Protein AF-A0A7X7MJH9-F1 (afdb_monomer_lite)

Secondary structure (DSSP, 8-state):
-----EEEEEESS-HHHHHHHHHHHHTT--EEEEEE-S-SS-GGGTTTTSS-EEEE-SS---HHHHHHHHHHHHHHT-

Foldseek 3Di:
DDQQDEDEAEDAQPLVCVLVVLVVVVVVVHAYEYEDQPHVVTNCVSCPPPRHHYHYDPHRPDPVVSVVVRVVVSVVVD

Structure (mmCIF, N/CA/C/O backbone):
data_AF-A0A7X7MJH9-F1
#
_entry.id   AF-A0A7X7MJH9-F1
#
loop_
_atom_site.group_PDB
_atom_site.id
_atom_site.type_symbol
_atom_site.label_atom_id
_atom_site.label_alt_id
_atom_site.label_comp_id
_atom_site.label_asym_id
_atom_site.label_entity_id
_atom_site.label_seq_id
_atom_site.pdbx_PDB_ins_code
_atom_site.Cartn_x
_atom_site.Cartn_y
_atom_site.Cartn_z
_atom_site.occupancy
_atom_site.B_iso_or_equiv
_atom_site.auth_seq_id
_atom_site.auth_comp_id
_atom_site.auth_asym_id
_atom_site.auth_atom_id
_atom_site.pdbx_PDB_model_num
ATOM 1 N N . MET A 1 1 ? -19.642 9.245 18.024 1.00 50.84 1 MET A N 1
ATOM 2 C CA . MET A 1 1 ? -19.161 8.558 16.809 1.00 50.84 1 MET A CA 1
ATOM 3 C C . MET A 1 1 ? -17.843 7.908 17.175 1.00 50.84 1 MET A C 1
ATOM 5 O O . MET A 1 1 ? -17.000 8.599 17.730 1.00 50.84 1 MET A O 1
ATOM 9 N N . SER A 1 2 ? -17.709 6.596 16.986 1.00 60.31 2 SER A N 1
ATOM 10 C CA . SER A 1 2 ? -16.401 5.938 17.089 1.00 60.31 2 SER A CA 1
ATOM 11 C C . SER A 1 2 ? -15.575 6.393 15.888 1.00 60.31 2 SER A C 1
ATOM 13 O O . SER A 1 2 ? -16.075 6.285 14.772 1.00 60.31 2 SER A O 1
ATOM 15 N N . ALA A 1 3 ? -14.379 6.945 16.096 1.00 70.12 3 ALA A N 1
ATOM 16 C CA . ALA A 1 3 ? -13.478 7.247 14.986 1.00 70.12 3 ALA A CA 1
ATOM 17 C C . ALA A 1 3 ? -13.027 5.921 14.356 1.00 70.12 3 ALA A C 1
ATOM 19 O O . ALA A 1 3 ? -12.715 4.976 15.083 1.00 70.12 3 ALA A O 1
ATOM 20 N N . THR A 1 4 ? -13.032 5.838 13.028 1.00 85.31 4 THR A N 1
ATOM 21 C CA . THR A 1 4 ? -12.488 4.676 12.319 1.00 85.31 4 THR A CA 1
ATOM 22 C C . THR A 1 4 ? -11.011 4.938 12.073 1.00 85.31 4 THR A C 1
ATOM 24 O O . THR A 1 4 ? -10.654 5.857 11.339 1.00 85.31 4 THR A O 1
ATOM 27 N N . GLU A 1 5 ? -10.146 4.161 12.713 1.00 92.62 5 GLU A N 1
ATOM 28 C CA . GLU A 1 5 ? -8.698 4.275 12.554 1.00 92.62 5 GLU A CA 1
ATOM 29 C C . GLU A 1 5 ? -8.215 3.425 11.372 1.00 92.62 5 GLU A C 1
ATOM 31 O O . GLU A 1 5 ? -8.629 2.274 11.191 1.00 92.62 5 GLU A O 1
ATOM 36 N N . TRP A 1 6 ? -7.325 4.009 10.570 1.00 96.50 6 TRP A N 1
ATOM 37 C CA . TRP A 1 6 ? -6.801 3.419 9.342 1.00 96.50 6 TRP A CA 1
ATOM 38 C C . TRP A 1 6 ? -5.282 3.316 9.381 1.00 96.50 6 TRP A C 1
ATOM 40 O O . TRP A 1 6 ? -4.594 4.240 9.814 1.00 96.50 6 TRP A O 1
ATOM 50 N N . ILE A 1 7 ? -4.757 2.222 8.836 1.00 97.44 7 ILE A N 1
ATOM 51 C CA . ILE A 1 7 ? -3.343 2.072 8.510 1.00 97.44 7 ILE A CA 1
ATOM 52 C C . ILE A 1 7 ? -3.183 2.190 6.997 1.00 97.44 7 ILE A C 1
ATOM 54 O O . ILE A 1 7 ? -3.779 1.436 6.226 1.00 97.44 7 ILE A O 1
ATOM 58 N N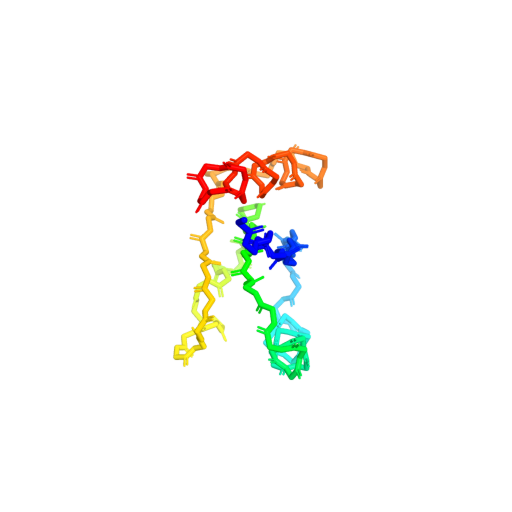 . ILE A 1 8 ? -2.350 3.141 6.583 1.00 97.88 8 ILE A N 1
ATOM 59 C CA . ILE A 1 8 ? -2.000 3.377 5.184 1.00 97.88 8 ILE A CA 1
ATOM 60 C C . ILE A 1 8 ? -0.633 2.753 4.928 1.00 97.88 8 ILE A C 1
ATOM 62 O O . ILE A 1 8 ? 0.344 3.092 5.595 1.00 97.88 8 ILE A O 1
ATOM 66 N N . ILE A 1 9 ? -0.563 1.858 3.948 1.00 97.56 9 ILE A N 1
ATOM 67 C CA . ILE A 1 9 ? 0.671 1.184 3.549 1.00 97.56 9 ILE A CA 1
ATOM 68 C C . ILE A 1 9 ? 0.936 1.530 2.079 1.00 97.56 9 ILE A C 1
ATOM 70 O O . ILE A 1 9 ? 0.375 0.884 1.188 1.00 97.56 9 ILE A O 1
ATOM 74 N N . PRO A 1 10 ? 1.747 2.563 1.791 1.00 97.50 10 PRO A N 1
ATOM 75 C CA . PRO A 1 10 ? 2.244 2.771 0.439 1.00 97.50 10 PRO A CA 1
ATOM 76 C C . PRO A 1 10 ? 3.209 1.634 0.087 1.00 97.50 10 PRO A C 1
ATOM 78 O O . PRO A 1 10 ? 3.978 1.198 0.945 1.00 97.50 10 PRO A O 1
ATOM 81 N N . CYS A 1 11 ? 3.171 1.154 -1.154 1.00 97.25 11 CYS A N 1
ATOM 82 C CA . CYS A 1 11 ? 4.117 0.152 -1.624 1.00 97.25 11 CYS A CA 1
ATOM 8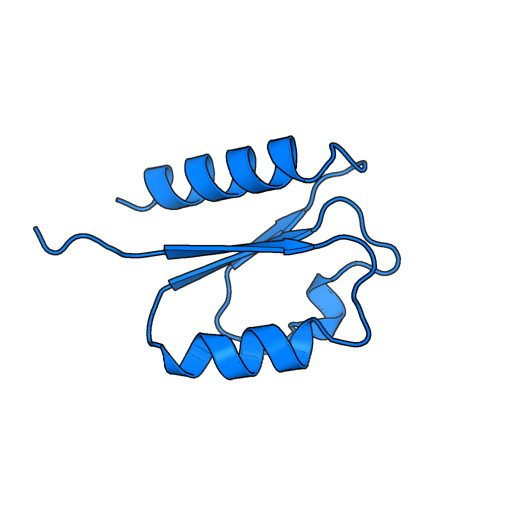3 C C . CYS A 1 11 ? 4.583 0.397 -3.062 1.00 97.25 11 CYS A C 1
ATOM 85 O O . CYS A 1 11 ? 3.812 0.812 -3.927 1.00 97.25 11 CYS A O 1
ATOM 87 N N . TYR A 1 12 ? 5.860 0.119 -3.311 1.00 97.75 12 TYR A N 1
ATOM 88 C CA . TYR A 1 12 ? 6.481 0.126 -4.631 1.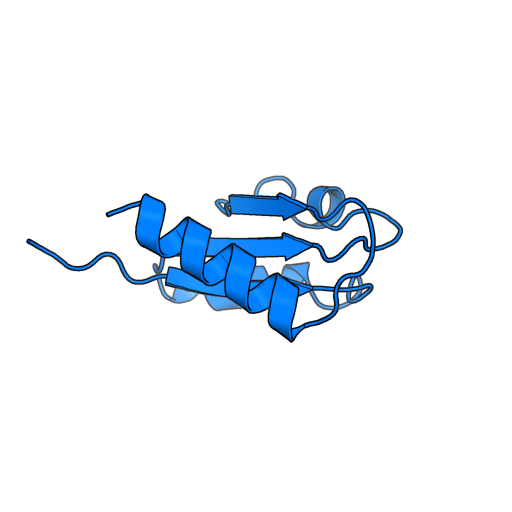00 97.75 12 TYR A CA 1
ATOM 89 C C . TYR A 1 12 ? 7.573 -0.945 -4.702 1.00 97.75 12 TYR A C 1
ATOM 91 O O . TYR A 1 12 ? 8.649 -0.802 -4.130 1.00 97.75 12 TYR A O 1
ATOM 99 N N . ASN A 1 13 ? 7.310 -2.021 -5.445 1.00 96.50 13 ASN A N 1
ATOM 100 C CA . ASN A 1 13 ? 8.253 -3.125 -5.667 1.00 96.50 13 ASN A CA 1
ATOM 101 C C . ASN A 1 13 ? 8.793 -3.805 -4.382 1.00 96.50 13 ASN A C 1
ATOM 103 O O . ASN A 1 13 ? 9.924 -4.291 -4.359 1.00 96.50 13 ASN A O 1
ATOM 107 N N . GLU A 1 14 ? 7.983 -3.908 -3.320 1.00 93.00 14 GLU A N 1
ATOM 108 C CA . GLU A 1 14 ? 8.349 -4.625 -2.080 1.00 93.00 14 GLU A CA 1
ATOM 109 C C . GLU A 1 14 ? 7.727 -6.030 -1.985 1.00 93.00 14 GLU A C 1
ATOM 111 O O . GLU A 1 14 ? 7.309 -6.487 -0.916 1.00 93.00 14 GLU A O 1
ATOM 116 N N . GLN A 1 15 ? 7.652 -6.752 -3.105 1.00 91.00 15 GLN A N 1
ATOM 117 C CA . GLN A 1 15 ? 6.914 -8.016 -3.202 1.00 91.00 15 GLN A CA 1
ATOM 118 C C . GLN A 1 15 ? 7.349 -9.065 -2.166 1.00 91.00 15 GLN A C 1
ATOM 120 O O . GLN A 1 15 ? 6.518 -9.822 -1.664 1.00 91.00 15 GLN A O 1
ATOM 125 N N . ALA A 1 16 ? 8.640 -9.089 -1.826 1.00 92.75 16 ALA A N 1
ATOM 126 C CA . ALA A 1 16 ? 9.220 -10.053 -0.895 1.00 92.75 16 ALA A CA 1
ATOM 127 C C . ALA A 1 16 ? 8.700 -9.916 0.546 1.00 92.75 16 ALA A C 1
ATOM 129 O O . ALA A 1 16 ? 8.701 -10.897 1.285 1.00 92.75 16 ALA A O 1
ATOM 130 N N . VAL A 1 17 ? 8.266 -8.719 0.950 1.00 95.12 17 VAL A N 1
ATOM 131 C CA . VAL A 1 17 ? 7.898 -8.422 2.345 1.00 95.12 17 VAL A CA 1
ATOM 132 C C . VAL A 1 17 ? 6.444 -8.003 2.502 1.00 95.12 17 VAL A C 1
ATOM 134 O O . VAL A 1 17 ? 5.884 -8.156 3.584 1.00 95.12 17 VAL A O 1
ATOM 137 N N . LEU A 1 18 ? 5.804 -7.523 1.431 1.00 95.81 18 LEU A N 1
ATOM 138 C CA . LEU A 1 18 ? 4.486 -6.900 1.500 1.00 95.81 18 LEU A CA 1
ATOM 139 C C . LEU A 1 18 ? 3.441 -7.790 2.189 1.00 95.81 18 LEU A C 1
ATOM 141 O O . LEU A 1 18 ? 2.766 -7.340 3.112 1.00 95.81 18 LEU A O 1
ATOM 145 N N . ARG A 1 19 ? 3.323 -9.062 1.788 1.00 96.25 19 ARG A N 1
ATOM 146 C CA . ARG A 1 19 ? 2.312 -9.966 2.361 1.00 96.25 19 ARG A CA 1
ATOM 147 C C . ARG A 1 19 ? 2.546 -10.237 3.850 1.00 96.25 19 ARG A C 1
ATOM 149 O O . ARG A 1 19 ? 1.577 -10.265 4.606 1.00 96.25 19 ARG A O 1
ATOM 156 N N . ASP A 1 20 ? 3.795 -10.433 4.270 1.00 96.81 20 ASP A N 1
ATOM 157 C CA . ASP A 1 20 ? 4.137 -10.671 5.680 1.00 96.81 20 ASP A CA 1
ATOM 158 C C . ASP A 1 20 ? 3.864 -9.419 6.523 1.00 96.81 20 ASP A C 1
ATOM 160 O O . ASP A 1 20 ? 3.175 -9.500 7.539 1.00 96.81 20 ASP A O 1
ATOM 164 N N . THR A 1 21 ? 4.284 -8.243 6.045 1.00 96.00 21 THR A N 1
ATOM 165 C CA . THR A 1 21 ? 3.984 -6.956 6.687 1.00 96.00 21 THR A CA 1
ATOM 166 C C . THR A 1 21 ? 2.481 -6.771 6.873 1.00 96.00 21 THR A C 1
ATOM 168 O O . THR A 1 21 ? 2.029 -6.548 7.994 1.00 96.00 21 THR A O 1
ATOM 171 N N . VAL A 1 22 ? 1.685 -6.936 5.812 1.00 96.69 22 VAL A N 1
ATOM 172 C CA . VAL A 1 22 ? 0.223 -6.798 5.897 1.00 96.69 22 VAL A CA 1
ATOM 173 C C . VAL A 1 22 ? -0.378 -7.818 6.860 1.00 96.69 22 VAL A C 1
ATOM 175 O O . VAL A 1 22 ? -1.206 -7.458 7.691 1.00 96.69 22 VAL A O 1
ATOM 178 N N . SER A 1 23 ? 0.072 -9.074 6.811 1.00 96.12 23 SER A N 1
ATOM 179 C CA . SER A 1 23 ? -0.424 -10.130 7.703 1.00 96.12 23 SER A CA 1
ATOM 180 C C . SER A 1 23 ? -0.155 -9.815 9.174 1.00 96.12 23 SER A C 1
ATOM 182 O O . SER A 1 23 ? -1.010 -10.049 10.022 1.00 96.12 23 SER A O 1
ATOM 184 N N . ARG A 1 24 ? 1.007 -9.236 9.495 1.00 96.12 24 ARG A N 1
ATOM 185 C CA . ARG A 1 24 ? 1.328 -8.802 10.860 1.00 96.12 24 ARG A CA 1
ATOM 186 C C . ARG A 1 24 ? 0.462 -7.628 11.293 1.00 96.12 24 ARG A C 1
ATOM 188 O O . ARG A 1 24 ? -0.066 -7.656 12.400 1.00 96.12 24 ARG A O 1
ATOM 195 N N . VAL A 1 25 ? 0.289 -6.644 10.415 1.00 95.62 25 VAL A N 1
ATOM 196 C CA . VAL A 1 25 ? -0.504 -5.439 10.682 1.00 95.62 25 VAL A CA 1
ATOM 197 C C . VAL A 1 25 ? -1.987 -5.766 10.885 1.00 95.62 25 VAL A C 1
ATOM 199 O O . VAL A 1 25 ? -2.629 -5.140 11.723 1.00 95.62 25 VAL A O 1
ATOM 202 N N . LEU A 1 26 ? -2.524 -6.790 10.217 1.00 95.62 26 LEU A N 1
ATOM 203 C CA . LEU A 1 26 ? -3.905 -7.244 10.418 1.00 95.62 26 LEU A CA 1
ATOM 204 C C . LEU A 1 26 ? -4.225 -7.623 11.876 1.00 95.62 26 LEU A C 1
ATOM 206 O O . LEU A 1 26 ? -5.368 -7.469 12.300 1.00 95.62 26 LEU A O 1
ATOM 210 N N . HIS A 1 27 ? -3.239 -8.041 12.679 1.00 94.81 27 HIS A N 1
ATOM 211 C CA . HIS A 1 27 ? -3.454 -8.342 14.103 1.00 94.81 27 HIS A CA 1
ATOM 212 C C . HIS A 1 27 ? -3.798 -7.109 14.953 1.00 94.81 27 HIS A C 1
ATOM 214 O O . HIS A 1 27 ? -4.238 -7.264 16.088 1.00 94.81 27 HIS A O 1
ATOM 220 N N . THR A 1 28 ? -3.616 -5.893 14.427 1.00 94.00 28 THR A N 1
ATOM 221 C CA . THR A 1 28 ? -4.045 -4.657 15.103 1.00 94.00 28 THR A CA 1
ATOM 222 C C . THR A 1 28 ? -5.567 -4.511 15.149 1.00 94.00 28 THR A C 1
ATOM 224 O O . THR A 1 28 ? -6.075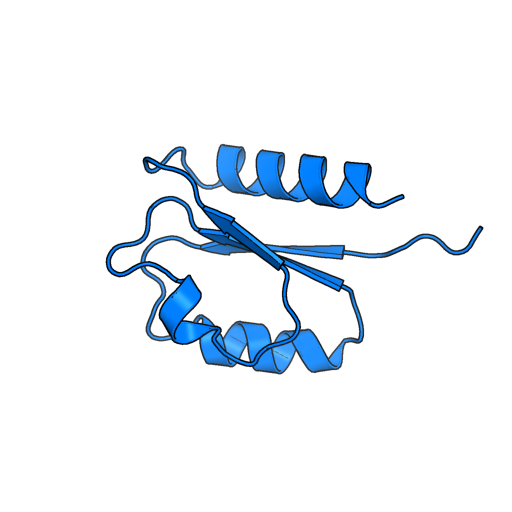 -3.747 15.963 1.00 94.00 28 THR A O 1
ATOM 227 N N . GLY A 1 29 ? -6.302 -5.223 14.283 1.00 93.44 29 GLY A N 1
ATOM 228 C CA . GLY A 1 29 ? -7.751 -5.070 14.131 1.00 93.44 29 GLY A CA 1
ATOM 229 C C . GLY A 1 29 ? -8.177 -3.765 13.445 1.00 93.44 29 GLY A C 1
ATOM 230 O O . GLY A 1 29 ? -9.375 -3.509 13.328 1.00 93.44 29 GLY A O 1
ATOM 231 N N . LEU A 1 30 ? -7.220 -2.952 12.988 1.00 94.56 30 LEU A N 1
ATOM 232 C CA . LEU A 1 30 ? -7.474 -1.698 12.284 1.00 94.56 30 LEU A CA 1
ATOM 233 C C . LEU A 1 30 ? -7.764 -1.932 10.799 1.00 94.56 30 LEU A C 1
ATOM 235 O O . LEU A 1 30 ? -7.351 -2.935 10.214 1.00 94.56 30 LEU A O 1
ATOM 239 N N . GLN A 1 31 ? -8.465 -0.982 10.180 1.00 95.94 31 GLN A N 1
ATOM 240 C CA . GLN A 1 31 ? -8.723 -1.010 8.742 1.00 95.94 31 GLN A CA 1
ATOM 241 C C . GLN A 1 31 ? -7.431 -0.700 7.976 1.00 95.94 31 GLN A C 1
ATOM 243 O O . GLN A 1 31 ? -6.653 0.164 8.384 1.00 95.94 31 GLN A O 1
ATOM 248 N N . ILE A 1 32 ? -7.187 -1.388 6.859 1.00 97.56 32 ILE A N 1
ATOM 249 C CA . ILE A 1 32 ? -5.943 -1.249 6.091 1.00 97.56 32 ILE A CA 1
ATOM 250 C C . ILE A 1 32 ? -6.258 -0.835 4.658 1.00 97.56 32 ILE A C 1
ATOM 252 O O . ILE A 1 32 ? -7.053 -1.486 3.974 1.00 97.56 32 ILE A O 1
ATOM 256 N N . VAL A 1 33 ? -5.564 0.201 4.188 1.00 97.94 33 VAL A N 1
ATOM 257 C CA . VAL A 1 33 ? -5.488 0.557 2.771 1.00 97.94 33 VAL A CA 1
ATOM 258 C C . VAL A 1 33 ? -4.047 0.464 2.281 1.00 97.94 33 VAL A C 1
ATOM 260 O O . VAL A 1 33 ? -3.122 1.040 2.853 1.00 97.94 33 VAL A O 1
ATOM 263 N N . ILE A 1 34 ? -3.866 -0.280 1.199 1.00 98.25 34 ILE A N 1
ATOM 264 C CA . ILE A 1 34 ? -2.614 -0.420 0.468 1.00 98.25 34 ILE A CA 1
ATOM 265 C C . ILE A 1 34 ? -2.675 0.522 -0.724 1.00 98.25 34 ILE A C 1
ATOM 267 O O . ILE A 1 34 ? -3.651 0.495 -1.477 1.00 98.25 34 ILE A O 1
ATOM 271 N N . VAL A 1 35 ? -1.630 1.319 -0.921 1.00 98.50 35 VAL A N 1
ATOM 272 C CA . VAL A 1 35 ? -1.490 2.155 -2.116 1.00 98.50 35 VAL A CA 1
ATOM 273 C C . VAL A 1 35 ? -0.302 1.652 -2.923 1.00 98.50 35 VAL A C 1
ATOM 275 O O . VAL A 1 35 ? 0.845 1.943 -2.602 1.00 98.50 35 VAL A O 1
ATOM 278 N N . ASP A 1 36 ? -0.597 0.861 -3.950 1.00 98.38 36 ASP A N 1
ATOM 279 C CA . ASP A 1 36 ? 0.379 0.315 -4.889 1.00 98.38 36 ASP A CA 1
ATOM 280 C C . ASP A 1 36 ? 0.779 1.385 -5.910 1.00 98.38 36 ASP A C 1
ATOM 282 O O . ASP A 1 36 ? 0.037 1.682 -6.851 1.00 98.38 36 ASP A O 1
ATOM 286 N N . ASP A 1 37 ? 1.963 1.961 -5.730 1.00 98.38 37 ASP A N 1
ATOM 287 C CA . ASP A 1 37 ? 2.498 3.068 -6.520 1.00 98.38 37 ASP A CA 1
ATOM 288 C C . ASP A 1 37 ? 3.139 2.579 -7.833 1.00 98.38 37 ASP A C 1
ATOM 290 O O . ASP A 1 37 ? 4.307 2.820 -8.135 1.00 98.38 37 ASP A O 1
ATOM 294 N N . ALA A 1 38 ? 2.347 1.837 -8.611 1.00 97.94 38 ALA A N 1
ATOM 295 C CA . ALA A 1 38 ? 2.715 1.212 -9.880 1.00 97.94 38 ALA A CA 1
ATOM 296 C C . ALA A 1 38 ? 3.813 0.131 -9.789 1.00 97.94 38 ALA A C 1
ATOM 298 O O . ALA A 1 38 ? 4.668 0.024 -10.672 1.00 97.94 38 ALA A O 1
ATOM 299 N N . SER A 1 39 ? 3.752 -0.746 -8.779 1.00 97.88 39 SER A N 1
ATOM 300 C CA . SER A 1 39 ? 4.646 -1.911 -8.687 1.00 97.88 39 SER A CA 1
ATOM 301 C C . SER A 1 39 ? 4.534 -2.822 -9.911 1.00 97.88 39 SER A C 1
ATOM 303 O O . SER A 1 39 ? 3.461 -2.948 -10.521 1.00 97.88 39 SER A O 1
ATOM 305 N N . THR A 1 40 ? 5.634 -3.504 -10.232 1.00 96.81 40 THR A N 1
ATOM 306 C CA . THR A 1 40 ? 5.707 -4.537 -11.271 1.00 96.81 40 THR A CA 1
ATOM 307 C C . THR A 1 40 ? 6.326 -5.819 -10.695 1.00 96.81 40 THR A C 1
ATOM 309 O O . THR A 1 40 ? 7.496 -5.796 -10.319 1.00 96.81 40 THR A O 1
ATOM 312 N N . PRO A 1 41 ? 5.587 -6.946 -10.628 1.00 95.69 41 PRO A N 1
ATOM 313 C CA . PRO A 1 41 ? 4.155 -7.078 -10.920 1.00 95.69 41 PRO A CA 1
ATOM 314 C C . PRO A 1 41 ? 3.274 -6.327 -9.894 1.00 95.69 41 PRO A C 1
ATOM 316 O O . PRO A 1 41 ? 3.777 -5.951 -8.830 1.00 95.69 41 PRO A O 1
ATOM 319 N N . PRO A 1 42 ? 1.970 -6.120 -10.185 1.00 96.06 42 PRO A N 1
ATOM 320 C CA . PRO A 1 42 ? 1.043 -5.464 -9.264 1.00 96.06 42 PRO A CA 1
ATOM 321 C C . PRO A 1 42 ? 0.937 -6.146 -7.899 1.00 96.06 42 PRO A C 1
ATOM 323 O O . PRO A 1 42 ? 0.867 -7.374 -7.805 1.00 96.06 42 PRO A O 1
ATOM 326 N N . ALA A 1 43 ? 0.835 -5.339 -6.843 1.00 95.69 43 ALA A N 1
ATOM 327 C CA . ALA A 1 43 ? 0.776 -5.808 -5.461 1.00 95.69 43 ALA A CA 1
ATOM 328 C C . ALA A 1 43 ? -0.482 -6.637 -5.153 1.00 95.69 43 ALA A C 1
ATOM 330 O O . ALA A 1 43 ? -0.451 -7.518 -4.293 1.00 95.69 43 ALA A O 1
ATOM 331 N N . ALA A 1 44 ? -1.579 -6.395 -5.881 1.00 95.38 44 ALA A N 1
ATOM 332 C CA . ALA A 1 44 ? -2.861 -7.071 -5.679 1.00 95.38 44 ALA A CA 1
ATOM 333 C C . ALA A 1 44 ? -2.750 -8.606 -5.698 1.00 95.38 44 ALA A C 1
ATOM 335 O O . ALA A 1 44 ? -3.402 -9.278 -4.902 1.00 95.38 44 ALA A O 1
ATOM 336 N N . GLY A 1 45 ? -1.873 -9.165 -6.542 1.00 95.56 45 GLY A N 1
ATOM 337 C CA . GLY A 1 45 ? -1.659 -10.614 -6.605 1.00 95.56 45 GLY A CA 1
ATOM 338 C C . GLY A 1 45 ? -1.095 -11.206 -5.308 1.00 95.56 45 GLY A C 1
ATOM 339 O O . GLY A 1 45 ? -1.457 -12.315 -4.927 1.00 95.56 45 GLY A O 1
ATOM 340 N N . LEU A 1 46 ? -0.258 -10.457 -4.587 1.00 95.69 46 LEU A N 1
ATOM 341 C CA . LEU A 1 46 ? 0.365 -10.902 -3.333 1.00 95.69 46 LEU A CA 1
ATOM 342 C C . LEU A 1 46 ? -0.588 -10.835 -2.141 1.00 95.69 46 LEU A C 1
ATOM 344 O O . LEU A 1 46 ? -0.411 -11.547 -1.151 1.00 95.69 46 LEU A O 1
ATOM 348 N N . LEU A 1 47 ? -1.588 -9.963 -2.228 1.00 96.25 47 LEU A N 1
ATOM 349 C CA . LEU A 1 47 ? -2.522 -9.654 -1.150 1.00 96.25 47 LEU A CA 1
ATOM 350 C C . LEU A 1 47 ? -3.868 -10.364 -1.305 1.00 96.25 47 LEU A C 1
ATOM 352 O O . LEU A 1 47 ? -4.764 -10.173 -0.486 1.00 96.25 47 LEU A O 1
ATOM 356 N N . HIS A 1 48 ? -4.002 -11.225 -2.315 1.00 94.56 48 HIS A N 1
ATOM 357 C CA . HIS A 1 48 ? -5.205 -12.012 -2.532 1.00 94.56 48 HIS A CA 1
ATOM 358 C C . HIS A 1 48 ? -5.629 -12.764 -1.255 1.00 94.56 48 HIS A C 1
ATOM 360 O O . HIS A 1 48 ? -4.806 -13.394 -0.573 1.00 94.56 48 HIS A O 1
ATOM 366 N N . GLY A 1 49 ? -6.925 -12.677 -0.942 1.00 94.56 49 GLY A N 1
ATOM 367 C CA . GLY A 1 49 ? -7.551 -13.299 0.226 1.00 94.56 49 GLY A CA 1
ATOM 368 C C . GLY A 1 49 ? -7.335 -12.578 1.561 1.00 94.56 49 GLY A C 1
ATOM 369 O O . GLY A 1 49 ? -7.842 -13.057 2.570 1.00 94.56 49 GLY A O 1
ATOM 370 N N . LEU A 1 50 ? -6.603 -11.460 1.600 1.00 96.62 50 LEU A N 1
ATOM 371 C CA . LEU A 1 50 ? -6.474 -10.639 2.807 1.00 96.62 50 LEU A CA 1
ATOM 372 C C . LEU A 1 50 ? -7.587 -9.577 2.861 1.00 96.62 50 LEU A C 1
ATOM 374 O O . LEU A 1 50 ? -7.933 -9.021 1.816 1.00 96.62 50 LEU A O 1
ATOM 378 N N . PRO A 1 51 ? -8.143 -9.262 4.047 1.00 96.81 51 PRO A N 1
ATOM 379 C CA . PRO A 1 51 ? -9.205 -8.269 4.201 1.00 96.81 51 PRO A CA 1
ATOM 380 C C . PRO A 1 51 ? -8.623 -6.845 4.192 1.00 96.81 51 PRO A C 1
ATOM 382 O O . PRO A 1 51 ? -8.598 -6.164 5.213 1.00 96.81 51 PRO A O 1
ATOM 385 N N . VAL A 1 52 ? -8.102 -6.412 3.042 1.00 97.12 52 VAL A N 1
ATOM 386 C CA . VAL A 1 52 ? -7.484 -5.090 2.858 1.00 97.12 52 VAL A CA 1
ATOM 387 C C . VAL A 1 52 ? -8.048 -4.372 1.639 1.00 97.12 52 VAL A C 1
ATOM 389 O O . VAL A 1 52 ? -8.429 -5.000 0.651 1.00 97.12 52 VAL A O 1
ATOM 392 N N . HIS A 1 53 ? -8.052 -3.042 1.685 1.00 97.44 53 HIS A N 1
ATOM 393 C CA . HIS A 1 53 ? -8.333 -2.209 0.519 1.00 97.44 53 HIS A CA 1
ATOM 394 C C . HIS A 1 53 ? -7.056 -2.000 -0.293 1.00 97.44 53 HIS A C 1
ATOM 396 O O . HIS A 1 53 ? -5.972 -1.875 0.275 1.00 97.44 53 HIS A O 1
ATOM 402 N N . ILE A 1 54 ? -7.173 -1.946 -1.621 1.00 97.75 54 ILE A N 1
ATOM 403 C CA . ILE A 1 54 ? -6.035 -1.730 -2.519 1.00 97.75 54 ILE A CA 1
ATOM 404 C C . ILE A 1 54 ? -6.398 -0.640 -3.522 1.00 97.75 54 ILE A C 1
ATOM 406 O O . ILE A 1 54 ? -7.365 -0.771 -4.271 1.00 97.75 54 ILE A O 1
ATOM 410 N N . ILE A 1 55 ? -5.594 0.416 -3.551 1.00 98.12 55 ILE A N 1
ATOM 411 C CA . ILE A 1 55 ? -5.613 1.467 -4.565 1.00 98.12 55 ILE A CA 1
ATOM 412 C C . ILE A 1 55 ? -4.326 1.335 -5.361 1.00 98.12 55 ILE A C 1
ATOM 414 O O . ILE A 1 55 ? -3.265 1.112 -4.786 1.00 98.12 55 ILE A O 1
ATOM 418 N N . ARG A 1 56 ? -4.404 1.463 -6.684 1.00 97.94 56 ARG A N 1
ATOM 419 C CA . ARG A 1 56 ? -3.228 1.391 -7.549 1.00 97.94 56 ARG A CA 1
ATOM 420 C C . ARG A 1 56 ? -3.062 2.678 -8.336 1.00 97.94 56 ARG A C 1
ATOM 422 O O . ARG A 1 56 ? -3.995 3.116 -9.007 1.00 97.94 56 ARG A O 1
ATOM 429 N N . HIS A 1 57 ? -1.857 3.232 -8.307 1.00 98.50 57 HIS A N 1
ATOM 430 C CA . HIS A 1 57 ? -1.472 4.287 -9.228 1.00 98.50 57 HIS A CA 1
ATOM 431 C C . HIS A 1 57 ? -1.098 3.709 -10.600 1.00 98.50 57 HIS A C 1
ATOM 433 O O . HIS A 1 57 ? -0.473 2.647 -10.685 1.00 98.50 57 HIS A O 1
ATOM 439 N N . PRO A 1 58 ? -1.470 4.392 -11.697 1.00 97.12 58 PRO A N 1
ATOM 440 C CA . PRO A 1 58 ? -1.116 3.961 -13.048 1.00 97.12 58 PRO A CA 1
ATOM 441 C C . PRO A 1 58 ? 0.375 4.155 -13.373 1.00 97.12 58 PRO A C 1
ATOM 443 O O . PRO A 1 58 ? 0.901 3.462 -14.240 1.00 97.12 58 PRO A O 1
ATOM 446 N N . LEU A 1 59 ? 1.051 5.072 -12.679 1.00 97.69 59 LEU A N 1
ATOM 447 C CA . LEU A 1 59 ? 2.492 5.323 -12.737 1.00 97.69 59 LEU A CA 1
ATOM 448 C C . LEU A 1 59 ? 3.013 5.606 -11.324 1.00 97.69 59 LEU A C 1
ATOM 450 O O . LEU A 1 59 ? 2.222 5.959 -10.455 1.00 97.69 59 LEU A O 1
ATOM 454 N N . ASN A 1 60 ? 4.318 5.456 -11.103 1.00 97.75 60 ASN A N 1
ATOM 455 C CA . ASN A 1 60 ? 4.931 5.784 -9.817 1.00 97.75 60 ASN A CA 1
ATOM 456 C C . ASN A 1 60 ? 4.884 7.309 -9.612 1.00 97.75 60 ASN A C 1
ATOM 458 O O . ASN A 1 60 ? 5.466 8.059 -10.400 1.00 97.75 60 ASN A O 1
ATOM 462 N N . LEU A 1 61 ? 4.147 7.749 -8.592 1.00 97.62 61 LEU A N 1
ATOM 463 C CA . LEU A 1 61 ? 3.974 9.150 -8.201 1.00 97.62 61 LEU A CA 1
ATOM 464 C C . LEU A 1 61 ? 4.830 9.525 -6.980 1.00 97.62 61 LEU A C 1
ATOM 466 O O . LEU A 1 61 ? 4.884 10.694 -6.590 1.00 97.62 61 LEU A O 1
ATOM 470 N N . GLY A 1 62 ? 5.503 8.545 -6.382 1.00 97.31 62 GLY A N 1
ATOM 471 C CA . GLY A 1 62 ? 6.321 8.677 -5.194 1.00 97.31 62 GLY A CA 1
ATOM 472 C C . GLY A 1 62 ? 5.531 8.492 -3.898 1.00 97.31 62 GLY A C 1
ATOM 473 O O . GLY A 1 62 ? 4.311 8.661 -3.819 1.00 97.31 62 GLY A O 1
ATOM 474 N N . GLN A 1 63 ? 6.268 8.211 -2.822 1.00 96.44 63 GLN A N 1
ATOM 475 C CA . GLN A 1 63 ? 5.708 7.893 -1.506 1.00 96.44 63 GLN A CA 1
ATOM 476 C C . GLN A 1 63 ? 4.773 8.982 -0.956 1.00 96.44 63 GLN A C 1
ATOM 478 O O . GLN A 1 63 ? 3.760 8.662 -0.340 1.00 96.44 63 GLN A O 1
ATOM 483 N N . GLY A 1 64 ? 5.080 10.264 -1.186 1.00 97.94 64 GLY A N 1
ATOM 484 C CA . GLY A 1 64 ? 4.229 11.370 -0.735 1.00 97.94 64 GLY A CA 1
ATOM 485 C C . GLY A 1 64 ? 2.843 11.350 -1.384 1.00 97.94 64 GLY A C 1
ATOM 486 O O . GLY A 1 64 ? 1.840 11.498 -0.690 1.00 97.94 64 GLY A O 1
ATOM 487 N N . ALA A 1 65 ? 2.780 11.096 -2.694 1.00 98.12 65 ALA A N 1
ATOM 488 C CA . ALA A 1 65 ? 1.517 10.962 -3.411 1.00 98.12 65 ALA A CA 1
ATOM 489 C C . ALA A 1 65 ? 0.755 9.709 -2.964 1.00 98.12 65 ALA A C 1
ATOM 491 O O . ALA A 1 65 ? -0.443 9.784 -2.715 1.00 98.12 65 ALA A O 1
ATOM 492 N N . ALA A 1 66 ? 1.445 8.579 -2.780 1.00 98.38 66 ALA A N 1
ATOM 493 C CA . ALA A 1 66 ? 0.824 7.351 -2.286 1.00 98.38 66 ALA A CA 1
ATOM 494 C C . ALA A 1 66 ? 0.208 7.524 -0.884 1.00 98.38 66 ALA A C 1
ATOM 496 O O . ALA A 1 66 ? -0.916 7.088 -0.635 1.00 98.38 66 ALA A O 1
ATOM 497 N N . LEU A 1 67 ? 0.905 8.219 0.020 1.00 98.44 67 LEU A N 1
ATOM 498 C CA . LEU A 1 67 ? 0.371 8.570 1.337 1.00 98.44 67 LEU A CA 1
ATOM 499 C C . LEU A 1 67 ? -0.839 9.500 1.231 1.00 98.44 67 LEU A C 1
ATOM 501 O O . LEU A 1 67 ? -1.839 9.252 1.899 1.00 98.44 67 LEU A O 1
ATOM 505 N N . GLN A 1 68 ? -0.772 10.533 0.386 1.00 98.56 68 GLN A N 1
ATOM 506 C CA . GLN A 1 68 ? -1.894 11.446 0.150 1.00 98.56 68 GLN A CA 1
ATOM 507 C C . GLN A 1 68 ? -3.136 10.687 -0.327 1.00 98.56 68 GLN A C 1
ATOM 509 O O . GLN A 1 68 ? -4.197 10.818 0.273 1.00 98.56 68 GLN A O 1
ATOM 514 N N 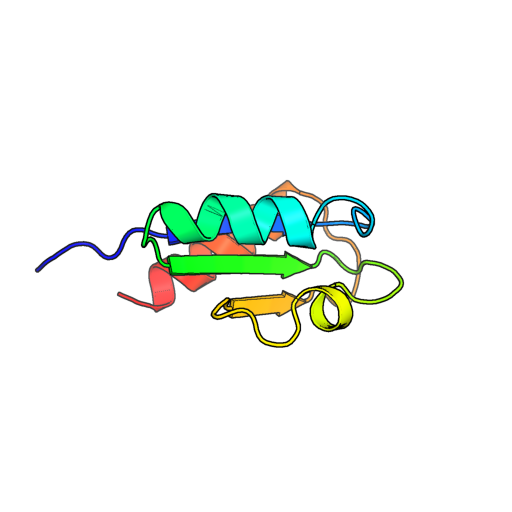. THR A 1 69 ? -2.988 9.814 -1.323 1.00 98.56 69 THR A N 1
ATOM 515 C CA . THR A 1 69 ? -4.074 8.967 -1.827 1.00 98.56 69 THR A CA 1
ATOM 516 C C . THR A 1 69 ? -4.663 8.071 -0.741 1.00 98.56 69 THR A C 1
ATOM 518 O O . THR A 1 69 ? -5.883 7.939 -0.646 1.00 98.56 69 THR A O 1
ATOM 521 N N . GLY A 1 70 ? -3.822 7.475 0.107 1.00 98.19 70 GLY A N 1
ATOM 522 C CA . GLY A 1 70 ? -4.285 6.669 1.236 1.00 98.19 70 GLY A CA 1
ATOM 523 C C . GLY A 1 70 ? -5.027 7.489 2.295 1.00 98.19 70 GLY A C 1
ATOM 524 O O . GLY A 1 70 ? -6.052 7.038 2.802 1.00 98.19 70 GLY A O 1
ATOM 525 N N . MET A 1 71 ? -4.553 8.701 2.601 1.00 97.81 71 MET A N 1
ATOM 526 C CA . MET A 1 71 ? -5.210 9.619 3.541 1.00 97.81 71 MET A CA 1
ATOM 527 C C . MET A 1 71 ? -6.559 10.101 3.005 1.00 97.81 71 MET A C 1
ATOM 529 O O . MET A 1 71 ? -7.542 10.102 3.744 1.00 97.81 71 MET A O 1
ATOM 533 N N . ASP A 1 72 ? -6.626 10.461 1.723 1.00 98.19 72 ASP A N 1
ATOM 534 C CA . ASP A 1 72 ? -7.867 10.874 1.065 1.00 98.19 72 ASP A CA 1
ATOM 535 C C . ASP A 1 72 ? -8.885 9.734 1.041 1.00 98.19 72 ASP A C 1
ATOM 537 O O . ASP A 1 72 ? -10.062 9.941 1.347 1.00 98.19 72 ASP A O 1
ATOM 541 N N . PHE A 1 73 ? -8.426 8.512 0.754 1.00 97.69 73 PHE A N 1
ATOM 542 C CA . PHE A 1 73 ? -9.264 7.327 0.853 1.00 97.69 73 PHE A CA 1
ATOM 543 C C . PHE A 1 73 ? -9.781 7.128 2.276 1.00 97.69 73 PHE A C 1
ATOM 545 O O . PHE A 1 73 ? -10.993 7.067 2.458 1.00 97.69 73 PHE A O 1
ATOM 552 N N . ALA A 1 74 ? -8.902 7.080 3.280 1.00 96.06 74 ALA A N 1
ATOM 553 C CA . ALA A 1 74 ? -9.292 6.870 4.673 1.00 96.06 74 ALA A CA 1
ATOM 554 C C . ALA A 1 74 ? -10.321 7.915 5.137 1.00 96.06 74 ALA A C 1
ATOM 556 O O . ALA A 1 74 ? -11.355 7.557 5.694 1.00 96.06 74 ALA A O 1
ATOM 557 N N . ARG A 1 75 ? -10.098 9.194 4.806 1.00 95.12 75 ARG A N 1
ATOM 558 C CA . ARG A 1 75 ? -11.021 10.300 5.103 1.00 95.12 75 ARG A CA 1
ATOM 559 C C . ARG A 1 75 ? -12.376 10.164 4.402 1.00 95.12 75 ARG A C 1
ATOM 561 O O . ARG A 1 75 ? -13.379 10.649 4.914 1.00 95.12 75 ARG A O 1
ATOM 568 N N . SER A 1 76 ? -12.427 9.539 3.226 1.00 95.19 76 SER A N 1
ATOM 569 C CA . SER A 1 76 ? -13.688 9.297 2.507 1.00 95.19 76 SER A CA 1
ATOM 570 C C . SER A 1 76 ? -14.556 8.198 3.137 1.00 95.19 76 SER A C 1
ATOM 572 O O . SER A 1 76 ? -15.730 8.091 2.789 1.00 95.19 76 SER A O 1
ATOM 574 N N . GLN A 1 77 ? -13.996 7.383 4.040 1.00 92.75 77 GLN A N 1
ATOM 575 C CA . GLN A 1 77 ? -14.684 6.245 4.661 1.00 92.75 77 GLN A CA 1
ATOM 576 C C . GLN A 1 77 ? -15.407 6.590 5.979 1.00 92.75 77 GLN A C 1
ATOM 578 O O . GLN A 1 77 ? -16.101 5.728 6.520 1.00 92.75 77 GLN A O 1
ATOM 583 N N . GLY A 1 78 ? -15.291 7.825 6.484 1.00 76.75 78 GLY A N 1
ATOM 584 C CA . GLY A 1 78 ? -15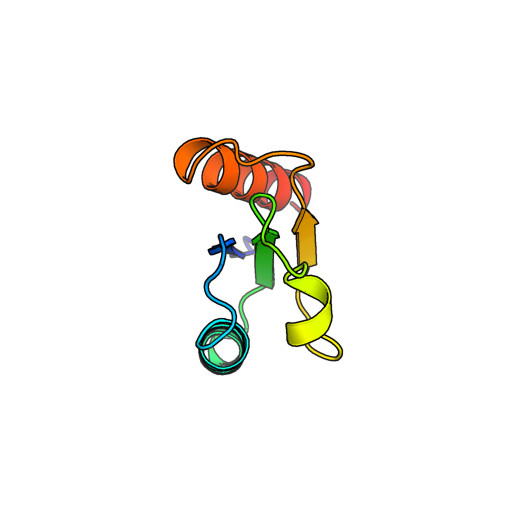.977 8.317 7.692 1.00 76.75 78 GLY A CA 1
ATOM 585 C C . GLY A 1 78 ? -15.048 9.030 8.663 1.00 76.75 78 GLY A C 1
ATOM 586 O O . GLY A 1 78 ? -15.547 9.371 9.759 1.00 76.75 78 GLY A O 1
#

pLDDT: mean 94.75, std 7.65, range [50.84, 98.56]

Radius of gyration: 12.08 Å; chains: 1; bounding box: 28×25×30 Å

Sequence (78 aa):
MSATEWIIIPCYNEQAVLRDTVSRVLHTGLQIVIVDDASTPPAAGLLHGLPVHIIRHPLNLGQGAALQTGMDFARSQG